Protein AF-A0A4Q4CTB1-F1 (afdb_monomer_lite)

pLDDT: mean 93.59, std 7.62, range [57.72, 98.44]

Foldseek 3Di:
DKDKDKDKFFPVCQLVVQQVLQCVQVVHRWDWWAADPVPGDRVDHAIDTPPCNQKHWEKEDEPRMIMIIIISDHDYDYDYDDDDDDPVVVVD

Secondary structure (DSSP, 8-state):
-PPEEEEEEEGGGHHHHHHHHHHHHHTS---EEEE-TTT--SSSSEEEETT-TT-EEEEEEETTEEEEEEESS-------------HHHH--

Radius of gyration: 15.17 Å; chains: 1; bounding box: 38×28×41 Å

Sequence (92 aa):
MDVVEIALVERDLVDAWATHLASETAGTAVSLGRHCPACGSTRHGRPLVTGRPDVHVSLARAGAQAVVAAARVPVGIDAEQSGAVDADALAA

Structure (mmCIF, N/CA/C/O backbone):
data_AF-A0A4Q4CTB1-F1
#
_entry.id   AF-A0A4Q4CTB1-F1
#
loop_
_atom_site.group_PDB
_atom_site.id
_atom_site.type_symbol
_atom_site.label_atom_id
_atom_site.label_alt_id
_atom_site.label_comp_id
_atom_site.label_asym_id
_atom_site.label_entity_id
_atom_site.label_seq_id
_atom_site.pdbx_PDB_ins_code
_atom_site.Cartn_x
_atom_site.Cartn_y
_atom_site.Cartn_z
_atom_site.occupancy
_atom_site.B_iso_or_equiv
_atom_site.auth_seq_id
_atom_site.auth_comp_id
_atom_site.auth_asym_id
_atom_site.auth_atom_id
_atom_site.pdbx_PDB_model_num
ATOM 1 N N . MET A 1 1 ? -21.472 -0.464 -1.548 1.00 57.72 1 MET A N 1
ATOM 2 C CA . MET A 1 1 ? -20.388 -0.555 -2.543 1.00 57.72 1 MET A CA 1
ATOM 3 C C . MET A 1 1 ? -19.134 -0.102 -1.844 1.00 57.72 1 MET A C 1
ATOM 5 O O . MET A 1 1 ? -19.139 1.008 -1.327 1.00 57.72 1 MET A O 1
ATOM 9 N N . ASP A 1 2 ? -18.121 -0.955 -1.780 1.00 80.75 2 ASP A N 1
ATOM 10 C CA . ASP A 1 2 ? -16.813 -0.551 -1.276 1.00 80.75 2 ASP A CA 1
ATOM 11 C C . ASP A 1 2 ? -16.099 0.257 -2.358 1.00 80.75 2 ASP A C 1
ATOM 13 O O . ASP A 1 2 ? -16.075 -0.136 -3.526 1.00 80.75 2 ASP A O 1
ATOM 17 N N . VAL A 1 3 ? -15.586 1.424 -1.978 1.00 87.31 3 VAL A N 1
ATOM 18 C CA . VAL A 1 3 ? -14.828 2.301 -2.872 1.00 87.31 3 VAL A CA 1
ATOM 19 C C . VAL A 1 3 ? -13.362 1.896 -2.790 1.00 87.31 3 VAL A C 1
ATOM 21 O O . VAL A 1 3 ? -12.828 1.696 -1.698 1.00 87.31 3 VAL A O 1
ATOM 24 N N . VAL A 1 4 ? -12.732 1.757 -3.954 1.00 93.31 4 VAL A N 1
ATOM 25 C CA . VAL A 1 4 ? -11.282 1.607 -4.072 1.00 93.31 4 VAL A CA 1
ATOM 26 C C . VAL A 1 4 ? -10.734 2.940 -4.549 1.00 93.31 4 VAL A C 1
ATOM 28 O O . VAL A 1 4 ? -11.062 3.389 -5.648 1.00 93.31 4 VAL A O 1
ATOM 31 N N . GLU A 1 5 ? -9.910 3.570 -3.724 1.00 94.62 5 GLU A N 1
ATOM 32 C CA . GLU A 1 5 ? -9.218 4.803 -4.081 1.00 94.62 5 GLU A CA 1
ATOM 33 C C . GLU A 1 5 ? -7.862 4.458 -4.684 1.00 94.62 5 GLU A C 1
ATOM 35 O O . GLU A 1 5 ? -7.128 3.639 -4.129 1.00 94.62 5 GLU A O 1
ATOM 40 N N . ILE A 1 6 ? -7.541 5.060 -5.832 1.00 96.88 6 ILE A N 1
ATOM 41 C CA . ILE A 1 6 ? -6.298 4.813 -6.568 1.00 96.88 6 ILE A CA 1
ATOM 42 C C . ILE A 1 6 ? -5.651 6.150 -6.919 1.00 96.88 6 ILE A C 1
ATOM 44 O O . ILE A 1 6 ? -6.315 7.037 -7.456 1.00 96.88 6 ILE A O 1
ATOM 48 N N . ALA A 1 7 ? -4.348 6.273 -6.668 1.00 97.75 7 ALA A N 1
ATOM 49 C CA . ALA A 1 7 ? -3.552 7.434 -7.055 1.00 97.75 7 ALA A CA 1
ATOM 50 C C . ALA A 1 7 ? -2.277 7.014 -7.797 1.00 97.75 7 ALA A C 1
ATOM 52 O O . ALA A 1 7 ? -1.567 6.106 -7.361 1.00 97.75 7 ALA A O 1
ATOM 53 N N . LEU A 1 8 ? -1.977 7.711 -8.896 1.00 97.88 8 LEU A N 1
ATOM 54 C CA . LEU A 1 8 ? -0.681 7.682 -9.578 1.00 97.88 8 LEU A CA 1
ATOM 55 C C . LEU A 1 8 ? 0.169 8.840 -9.048 1.00 97.88 8 LEU A C 1
ATOM 57 O O . LEU A 1 8 ? -0.274 9.987 -9.064 1.00 97.88 8 LEU A O 1
ATOM 61 N N . VAL A 1 9 ? 1.373 8.536 -8.575 1.00 98.12 9 VAL A N 1
ATOM 62 C CA . VAL A 1 9 ? 2.228 9.473 -7.836 1.00 98.12 9 VAL A CA 1
ATOM 63 C C . VAL A 1 9 ? 3.688 9.343 -8.262 1.00 98.12 9 VAL A C 1
ATOM 65 O O . VAL A 1 9 ? 4.085 8.350 -8.877 1.00 98.12 9 VAL A O 1
ATOM 68 N N . GLU A 1 10 ? 4.509 10.331 -7.914 1.00 98.25 10 GLU A N 1
ATOM 69 C CA . GLU A 1 10 ? 5.966 10.195 -7.990 1.00 98.25 10 GLU A CA 1
ATOM 70 C C . GLU A 1 10 ? 6.449 9.126 -6.997 1.00 98.25 10 GLU A C 1
ATOM 72 O O . GLU A 1 10 ? 5.903 8.969 -5.898 1.00 98.25 10 GLU A O 1
ATOM 77 N N . ARG A 1 11 ? 7.447 8.327 -7.400 1.00 97.31 11 ARG A N 1
ATOM 78 C CA . ARG A 1 11 ? 7.888 7.145 -6.638 1.00 97.31 11 ARG A CA 1
ATOM 79 C C . ARG A 1 11 ? 8.363 7.492 -5.225 1.00 97.31 11 ARG A C 1
ATOM 81 O O . ARG A 1 11 ? 8.172 6.688 -4.315 1.00 97.31 11 ARG A O 1
ATOM 88 N N . ASP A 1 12 ? 9.012 8.631 -5.046 1.00 97.75 12 ASP A N 1
ATOM 89 C CA . ASP A 1 12 ? 9.523 9.113 -3.759 1.00 97.75 12 ASP A CA 1
ATOM 90 C C . ASP A 1 12 ? 8.404 9.506 -2.780 1.00 97.75 12 ASP A C 1
ATOM 92 O O . ASP A 1 12 ? 8.580 9.392 -1.567 1.00 97.75 12 ASP A O 1
ATOM 96 N N . LEU A 1 13 ? 7.223 9.859 -3.290 1.00 97.94 13 LEU A N 1
ATOM 97 C CA . LEU A 1 13 ? 6.046 10.202 -2.491 1.00 97.94 13 LEU A CA 1
ATOM 98 C C . LEU A 1 13 ? 5.157 8.994 -2.141 1.00 97.94 13 LEU A C 1
ATOM 100 O O . LEU A 1 13 ? 4.140 9.159 -1.463 1.00 97.94 13 LEU A O 1
ATOM 104 N N . VAL A 1 14 ? 5.516 7.776 -2.567 1.00 97.12 14 VAL A N 1
ATOM 105 C CA . VAL A 1 14 ? 4.654 6.584 -2.450 1.00 97.12 14 VAL A CA 1
ATOM 106 C C . VAL A 1 14 ? 4.220 6.273 -1.014 1.00 97.12 14 VAL A C 1
ATOM 108 O O . VAL A 1 14 ? 3.053 5.971 -0.782 1.00 97.12 14 VAL A O 1
ATOM 111 N N . ASP A 1 15 ? 5.123 6.365 -0.035 1.00 96.25 15 ASP A N 1
ATOM 112 C CA . ASP A 1 15 ? 4.800 6.032 1.359 1.00 96.25 15 ASP A CA 1
ATOM 113 C C . ASP A 1 15 ? 3.943 7.135 2.023 1.00 96.25 15 ASP A C 1
ATOM 115 O O . ASP A 1 15 ? 3.074 6.841 2.851 1.00 96.25 15 ASP A O 1
ATOM 119 N N . ALA A 1 16 ? 4.124 8.399 1.616 1.00 97.62 16 ALA A N 1
ATOM 120 C CA . ALA A 1 16 ? 3.301 9.518 2.075 1.00 97.62 16 ALA A CA 1
ATOM 121 C C . ALA A 1 16 ? 1.865 9.406 1.538 1.00 97.62 16 ALA A C 1
ATOM 123 O O . ALA A 1 16 ? 0.907 9.486 2.307 1.00 97.62 16 ALA A O 1
ATOM 124 N N . TRP A 1 17 ? 1.710 9.122 0.242 1.00 98.25 17 TRP A N 1
ATOM 125 C CA . TRP A 1 17 ? 0.398 8.905 -0.373 1.00 98.25 17 TRP A CA 1
ATOM 126 C C . TRP A 1 17 ? -0.301 7.645 0.128 1.00 98.25 17 TRP A C 1
ATOM 128 O O . TRP A 1 17 ? -1.514 7.660 0.326 1.00 98.25 17 TRP A O 1
ATOM 138 N N . ALA A 1 18 ? 0.449 6.578 0.408 1.00 97.94 18 ALA A N 1
ATOM 139 C CA . ALA A 1 18 ? -0.087 5.393 1.068 1.00 97.94 18 ALA A CA 1
ATOM 140 C C . ALA A 1 18 ? -0.701 5.733 2.431 1.00 97.94 18 ALA A C 1
ATOM 142 O O . ALA A 1 18 ? -1.794 5.270 2.747 1.00 97.94 18 ALA A O 1
ATOM 143 N N . THR A 1 19 ? -0.021 6.563 3.224 1.00 98.31 19 THR A N 1
ATOM 144 C CA . THR A 1 19 ? -0.523 7.003 4.534 1.00 98.31 19 THR A CA 1
ATOM 145 C C . THR A 1 19 ? -1.754 7.899 4.388 1.00 98.31 19 THR A C 1
ATOM 147 O O . THR A 1 19 ? -2.713 7.752 5.149 1.00 98.31 19 THR A O 1
ATOM 150 N N . HIS A 1 20 ? -1.754 8.795 3.396 1.00 98.31 20 HIS A N 1
ATOM 151 C CA . HIS A 1 20 ? -2.882 9.679 3.105 1.00 98.31 20 HIS A CA 1
ATOM 152 C C . HIS A 1 20 ? -4.140 8.895 2.710 1.00 98.31 20 HIS A C 1
ATOM 154 O O . HIS A 1 20 ? -5.139 8.984 3.421 1.00 98.31 20 HIS A O 1
ATOM 160 N N . LEU A 1 21 ? -4.079 8.054 1.670 1.00 98.19 21 LEU A N 1
ATOM 161 C CA . LEU A 1 21 ? -5.241 7.273 1.222 1.00 98.19 21 LEU A CA 1
ATOM 162 C C . LEU A 1 21 ? -5.726 6.290 2.294 1.00 98.19 21 LEU A C 1
ATOM 164 O O . LEU A 1 21 ? -6.929 6.101 2.471 1.00 98.19 21 LEU A O 1
ATOM 168 N N . ALA A 1 22 ? -4.808 5.693 3.062 1.00 98.12 22 ALA A N 1
ATOM 169 C CA . ALA A 1 22 ? -5.190 4.855 4.193 1.00 98.12 22 ALA A CA 1
ATOM 170 C C . ALA A 1 22 ? -5.954 5.647 5.263 1.00 98.12 22 ALA A C 1
ATOM 172 O O . ALA A 1 22 ? -6.908 5.118 5.827 1.00 98.12 22 ALA A O 1
ATOM 173 N N . SER A 1 23 ? -5.559 6.897 5.531 1.00 98.25 23 SER A N 1
ATOM 174 C CA . SER A 1 23 ? -6.230 7.759 6.512 1.00 98.25 23 SER A CA 1
ATOM 175 C C . SER A 1 23 ? -7.620 8.190 6.042 1.00 98.25 23 SER A C 1
ATOM 177 O O . SER A 1 23 ? -8.573 8.122 6.820 1.00 98.25 23 SER A O 1
ATOM 179 N N . GLU A 1 24 ? -7.757 8.549 4.763 1.00 97.88 24 GLU A N 1
ATOM 180 C CA . GLU A 1 24 ? -9.049 8.873 4.139 1.00 97.88 24 GLU A CA 1
ATOM 181 C C . GLU A 1 24 ? -9.991 7.663 4.175 1.00 97.88 24 GLU A C 1
ATOM 183 O O . GLU A 1 24 ? -11.082 7.728 4.745 1.00 97.88 24 GLU A O 1
ATOM 188 N N . THR A 1 25 ? -9.523 6.500 3.707 1.00 97.62 25 THR A N 1
ATOM 189 C CA . THR A 1 25 ? -10.294 5.245 3.740 1.00 97.62 25 THR A CA 1
ATOM 190 C C . THR A 1 25 ? -10.688 4.865 5.175 1.00 97.62 25 THR A C 1
ATOM 192 O O . THR A 1 25 ? -11.805 4.396 5.439 1.00 97.62 25 THR A O 1
ATOM 195 N N . ALA A 1 26 ? -9.781 5.078 6.133 1.00 96.56 26 ALA A N 1
ATOM 196 C CA . ALA A 1 26 ? -10.011 4.833 7.548 1.00 96.56 26 ALA A CA 1
ATOM 197 C C . ALA A 1 26 ? -11.008 5.821 8.178 1.00 96.56 26 ALA A C 1
ATOM 199 O O . ALA A 1 26 ? -11.666 5.443 9.154 1.00 96.56 26 ALA A O 1
ATOM 200 N N . GLY A 1 27 ? -11.134 7.037 7.645 1.00 96.81 27 GLY A N 1
ATOM 201 C CA . GLY A 1 27 ? -11.854 8.156 8.259 1.00 96.81 27 GLY A CA 1
ATOM 202 C C . GLY A 1 27 ? -11.134 8.753 9.477 1.00 96.81 27 GLY A C 1
ATOM 203 O O . GLY A 1 27 ? -11.766 9.380 10.322 1.00 96.81 27 GLY A O 1
ATOM 204 N N . THR A 1 28 ? -9.833 8.493 9.627 1.00 98.12 28 THR A N 1
ATOM 205 C CA . THR A 1 28 ? -8.992 8.983 10.731 1.00 98.12 28 THR A CA 1
ATOM 206 C C . THR A 1 28 ? -7.525 8.884 10.337 1.00 98.12 28 THR A C 1
ATOM 208 O O . THR A 1 28 ? -7.163 8.027 9.537 1.00 98.12 28 THR A O 1
ATOM 211 N N . ALA A 1 29 ? -6.660 9.694 10.948 1.00 98.19 29 ALA A N 1
ATOM 212 C CA . ALA A 1 29 ? -5.218 9.537 10.795 1.00 98.19 29 ALA A CA 1
ATOM 213 C C . ALA A 1 29 ? -4.771 8.134 11.240 1.00 98.19 29 ALA A C 1
ATOM 215 O O . ALA A 1 29 ? -5.157 7.661 12.315 1.00 98.19 29 ALA A O 1
ATOM 216 N N . VAL A 1 30 ? -3.954 7.483 10.413 1.00 98.06 30 VAL A N 1
ATOM 217 C CA . VAL A 1 30 ? -3.390 6.153 10.675 1.00 98.06 30 VAL A CA 1
ATOM 218 C C . VAL A 1 30 ? -1.893 6.127 10.389 1.00 98.06 30 VAL A C 1
ATOM 220 O O . VAL A 1 30 ? -1.366 6.956 9.651 1.00 98.06 30 VAL A O 1
ATOM 223 N N . SER A 1 31 ? -1.215 5.126 10.945 1.00 97.81 31 SER A N 1
ATOM 224 C CA . SER A 1 31 ? 0.185 4.830 10.637 1.00 97.81 31 SER A CA 1
ATOM 225 C C . SER A 1 31 ? 0.288 3.536 9.843 1.00 97.81 31 SER A C 1
ATOM 227 O O . SER A 1 31 ? -0.464 2.587 10.084 1.00 97.81 31 SER A O 1
ATOM 229 N N . LEU A 1 32 ? 1.271 3.473 8.947 1.00 97.12 32 LEU A N 1
ATOM 230 C CA . LEU A 1 32 ? 1.594 2.265 8.200 1.00 97.12 32 LEU A CA 1
ATOM 231 C C . LEU A 1 32 ? 2.750 1.501 8.845 1.00 97.12 32 LEU A C 1
ATOM 233 O O . LEU A 1 32 ? 3.749 2.079 9.270 1.00 97.12 32 LEU A O 1
ATOM 237 N N . GLY A 1 33 ? 2.616 0.181 8.873 1.00 95.50 33 GLY A N 1
ATOM 238 C CA . GLY A 1 33 ? 3.689 -0.764 9.147 1.00 95.50 33 GLY A CA 1
ATOM 239 C C . GLY A 1 33 ? 3.967 -1.647 7.932 1.00 95.50 33 GLY A C 1
ATOM 240 O O . GLY A 1 33 ? 3.275 -1.584 6.913 1.00 95.50 33 GLY A O 1
ATOM 241 N N . ARG A 1 34 ? 4.978 -2.508 8.045 1.00 95.06 34 ARG A N 1
ATOM 242 C CA . ARG A 1 34 ? 5.249 -3.577 7.078 1.00 95.06 34 ARG A CA 1
ATOM 243 C C . ARG A 1 34 ? 5.564 -4.863 7.822 1.00 95.06 34 ARG A C 1
ATOM 245 O O . ARG A 1 34 ? 6.094 -4.831 8.931 1.00 95.06 34 ARG A O 1
ATOM 252 N N . HIS A 1 35 ? 5.245 -5.986 7.197 1.00 92.75 35 HIS A N 1
ATOM 253 C CA . HIS A 1 35 ? 5.680 -7.294 7.657 1.00 92.75 35 HIS A CA 1
ATOM 254 C C . HIS A 1 35 ? 5.918 -8.206 6.456 1.00 92.75 35 HIS A C 1
ATOM 256 O O . HIS A 1 35 ? 5.053 -8.353 5.585 1.00 92.75 35 HIS A O 1
ATOM 262 N N . CYS A 1 36 ? 7.093 -8.826 6.407 1.00 94.06 36 CYS A N 1
ATOM 263 C CA . CYS A 1 36 ? 7.389 -9.868 5.442 1.00 94.06 36 CYS A CA 1
ATOM 264 C C . CYS A 1 36 ? 7.125 -11.248 6.061 1.00 94.06 36 CYS A C 1
ATOM 266 O O . CYS A 1 36 ? 7.878 -11.647 6.949 1.00 94.06 36 CYS A O 1
ATOM 268 N N . PRO A 1 37 ? 6.144 -12.020 5.560 1.00 90.69 37 PRO A N 1
ATOM 269 C CA . PRO A 1 37 ? 5.859 -13.350 6.100 1.00 90.69 37 PRO A CA 1
ATOM 270 C C . PRO A 1 37 ? 6.976 -14.369 5.817 1.00 90.69 37 PRO A C 1
ATOM 272 O O . PRO A 1 37 ? 7.014 -15.413 6.453 1.00 90.69 37 PRO A O 1
ATOM 275 N N . ALA A 1 38 ? 7.889 -14.079 4.881 1.00 94.88 38 ALA A N 1
ATOM 276 C CA . ALA A 1 38 ? 8.988 -14.977 4.528 1.00 94.88 38 ALA A CA 1
ATOM 277 C C . ALA A 1 38 ? 10.199 -14.857 5.469 1.00 94.88 38 ALA A C 1
ATOM 279 O O . ALA A 1 38 ? 10.831 -15.860 5.778 1.00 94.88 38 ALA A O 1
ATOM 280 N N . CYS A 1 39 ? 10.540 -13.644 5.922 1.00 96.88 39 CYS A N 1
ATOM 281 C CA . CYS A 1 39 ? 11.744 -13.402 6.733 1.00 96.88 39 CYS A CA 1
ATOM 282 C C . CYS A 1 39 ? 11.481 -12.673 8.061 1.00 96.88 39 CYS A C 1
ATOM 284 O O . CYS A 1 39 ? 12.420 -12.398 8.803 1.00 96.88 39 CYS A O 1
ATOM 286 N N . GLY A 1 40 ? 10.233 -12.299 8.353 1.00 94.62 40 GLY A N 1
ATOM 287 C CA . GLY A 1 40 ? 9.844 -11.584 9.572 1.00 94.62 40 GLY A CA 1
ATOM 288 C C . GLY A 1 40 ? 10.187 -10.090 9.598 1.00 94.62 40 GLY A C 1
ATOM 289 O O . GLY A 1 40 ? 9.844 -9.405 10.559 1.00 94.62 40 GLY A O 1
ATOM 290 N N . SER A 1 41 ? 10.834 -9.558 8.557 1.00 95.25 41 SER A N 1
ATOM 291 C CA . SER A 1 41 ? 11.250 -8.153 8.495 1.00 95.25 41 SER A CA 1
ATOM 292 C C . SER A 1 41 ? 10.073 -7.187 8.601 1.00 95.25 41 SER A C 1
ATOM 294 O O . SER A 1 41 ? 9.035 -7.383 7.970 1.00 95.25 41 SER A O 1
ATOM 296 N N . THR A 1 42 ? 10.278 -6.093 9.332 1.00 94.38 42 THR A N 1
ATOM 297 C CA . THR A 1 42 ? 9.355 -4.952 9.406 1.00 94.38 42 THR A CA 1
ATOM 298 C C . THR A 1 42 ? 9.739 -3.811 8.461 1.00 94.38 42 THR A C 1
ATOM 300 O O . THR A 1 42 ? 9.077 -2.777 8.425 1.00 94.38 42 THR A O 1
ATOM 303 N N . ARG A 1 43 ? 10.809 -3.985 7.671 1.00 91.50 43 ARG A N 1
ATOM 304 C CA . ARG A 1 43 ? 11.287 -2.986 6.699 1.00 91.50 43 ARG A CA 1
ATOM 305 C C . ARG A 1 43 ? 10.685 -3.158 5.307 1.00 91.50 43 ARG A C 1
ATOM 307 O O . ARG A 1 43 ? 10.671 -2.209 4.531 1.00 91.50 43 ARG A O 1
ATOM 314 N N . HIS A 1 44 ? 10.227 -4.360 4.971 1.00 91.75 44 HIS A N 1
ATOM 315 C CA . HIS A 1 44 ? 9.634 -4.680 3.673 1.00 91.75 44 HIS A CA 1
ATOM 316 C C . HIS A 1 44 ? 8.470 -5.660 3.832 1.00 91.75 44 HIS A C 1
ATOM 318 O O . HIS A 1 44 ? 8.140 -6.091 4.934 1.00 91.75 44 HIS A O 1
ATOM 324 N N . GLY A 1 45 ? 7.846 -6.002 2.710 1.00 91.06 45 GLY A N 1
ATOM 325 C CA . GLY A 1 45 ? 6.603 -6.757 2.676 1.00 91.06 45 GLY A CA 1
ATOM 326 C C . GLY A 1 45 ? 5.403 -5.845 2.455 1.00 91.06 45 GLY A C 1
ATOM 327 O O . GLY A 1 45 ? 5.542 -4.641 2.190 1.00 91.06 45 GLY A O 1
ATOM 328 N N . ARG A 1 46 ? 4.220 -6.451 2.533 1.00 91.06 46 ARG A N 1
ATOM 329 C CA . ARG A 1 46 ? 2.954 -5.762 2.297 1.00 91.06 46 ARG A CA 1
ATOM 330 C C . ARG A 1 46 ? 2.767 -4.648 3.341 1.00 91.06 46 ARG A C 1
ATOM 332 O O . ARG A 1 46 ? 3.029 -4.901 4.520 1.00 91.06 46 ARG A O 1
ATOM 339 N N . PRO A 1 47 ? 2.341 -3.438 2.937 1.00 95.31 47 PRO A N 1
ATOM 340 C CA . PRO A 1 47 ? 1.900 -2.421 3.883 1.00 95.31 47 PRO A CA 1
ATOM 341 C C . PRO A 1 47 ? 0.729 -2.919 4.732 1.00 95.31 47 PRO A C 1
ATOM 343 O O . PRO A 1 47 ? -0.163 -3.606 4.236 1.00 95.31 47 PRO A O 1
ATOM 346 N N . LEU A 1 48 ? 0.728 -2.552 6.006 1.00 95.12 48 LEU A N 1
ATOM 347 C CA . LEU A 1 48 ? -0.335 -2.852 6.960 1.00 95.12 48 LEU A CA 1
ATOM 348 C C . LEU A 1 48 ? -0.762 -1.554 7.641 1.00 95.12 48 LEU A C 1
ATOM 350 O O . LEU A 1 48 ? 0.097 -0.737 7.972 1.00 95.12 48 LEU A O 1
ATOM 354 N N . VAL A 1 49 ? -2.060 -1.370 7.880 1.00 97.12 49 VAL A N 1
ATOM 355 C CA . VAL A 1 49 ? -2.574 -0.195 8.597 1.00 97.12 49 VAL A CA 1
ATOM 356 C C . VAL A 1 49 ? -2.695 -0.517 10.084 1.00 97.12 49 VAL A C 1
ATOM 358 O O . VAL A 1 49 ? -3.454 -1.400 10.492 1.00 97.12 49 VAL A O 1
ATOM 361 N N . THR A 1 50 ? -1.927 0.183 10.917 1.00 95.38 50 THR A N 1
ATOM 362 C CA . THR A 1 50 ? -1.871 -0.079 12.361 1.00 95.38 50 THR A CA 1
ATOM 363 C C . THR A 1 50 ? -3.233 0.160 13.008 1.00 95.38 50 THR A C 1
ATOM 365 O O . THR A 1 50 ? -3.812 1.236 12.883 1.00 95.38 50 THR A O 1
ATOM 368 N N . GLY A 1 51 ? -3.747 -0.850 13.714 1.00 94.94 51 GLY A N 1
ATOM 369 C CA . GLY A 1 51 ? -5.032 -0.774 14.416 1.00 94.94 51 GLY A CA 1
ATOM 370 C C . GLY A 1 51 ? -6.270 -0.805 13.512 1.00 94.94 51 GLY A C 1
ATOM 371 O O . GLY A 1 51 ? -7.378 -0.704 14.030 1.00 94.94 51 GLY A O 1
ATOM 372 N N . ARG A 1 52 ? -6.108 -0.960 12.189 1.00 96.81 52 ARG A N 1
ATOM 373 C CA . ARG A 1 52 ? -7.200 -0.964 11.201 1.00 96.81 52 ARG A CA 1
ATOM 374 C C . ARG A 1 52 ? -7.078 -2.147 10.235 1.00 96.81 52 ARG A C 1
ATOM 376 O O . ARG A 1 52 ? -6.749 -1.955 9.068 1.00 96.81 52 ARG A O 1
ATOM 383 N N . PRO A 1 53 ? -7.331 -3.385 10.704 1.00 94.75 53 PRO A N 1
ATOM 384 C CA . PRO A 1 53 ? -7.251 -4.580 9.859 1.00 94.75 53 PRO A CA 1
ATOM 385 C C . PRO A 1 53 ? -8.313 -4.611 8.748 1.00 94.75 53 PRO A C 1
ATOM 387 O O . PRO A 1 53 ? -8.200 -5.418 7.832 1.00 94.75 53 PRO A O 1
ATOM 390 N N . ASP A 1 54 ? -9.328 -3.748 8.8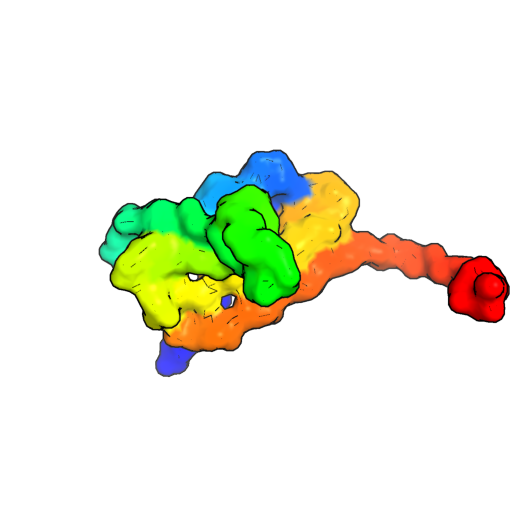38 1.00 96.38 54 ASP A N 1
ATOM 391 C CA . ASP A 1 54 ? -10.361 -3.529 7.828 1.00 96.38 54 ASP A CA 1
ATOM 392 C C . ASP A 1 54 ? -9.902 -2.631 6.668 1.00 96.38 54 ASP A C 1
ATOM 394 O O . ASP A 1 54 ? -10.620 -2.523 5.682 1.00 96.38 54 ASP A O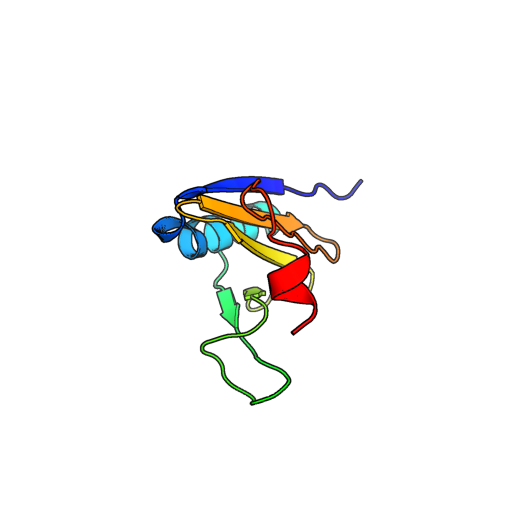 1
ATOM 398 N N . VAL A 1 55 ? -8.742 -1.970 6.768 1.00 97.75 55 VAL A N 1
ATOM 399 C CA . VAL A 1 55 ? -8.199 -1.105 5.712 1.00 97.75 55 VAL A CA 1
ATOM 400 C C . VAL A 1 55 ? -7.017 -1.795 5.043 1.00 97.75 55 VAL A C 1
ATOM 402 O O . VAL A 1 55 ? -6.021 -2.149 5.677 1.00 97.75 55 VAL A O 1
ATOM 405 N N . HIS A 1 56 ? -7.117 -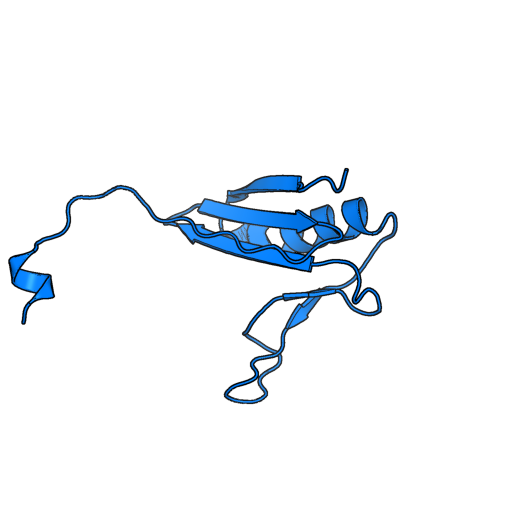1.961 3.730 1.00 97.44 56 HIS A N 1
ATOM 406 C CA . HIS A 1 56 ? -6.117 -2.620 2.906 1.00 97.44 56 HIS A CA 1
ATOM 407 C C . HIS A 1 56 ? -5.418 -1.597 2.019 1.00 97.44 56 HIS A C 1
ATOM 409 O O . HIS A 1 56 ? -6.075 -0.764 1.404 1.00 97.44 56 HIS A O 1
ATOM 415 N N . VAL A 1 57 ? -4.090 -1.692 1.932 1.00 97.75 57 VAL A N 1
ATOM 416 C CA . VAL A 1 57 ? -3.255 -0.831 1.087 1.00 97.75 57 VAL A CA 1
ATOM 417 C C . VAL A 1 57 ? -2.388 -1.700 0.185 1.00 97.75 57 VAL A C 1
ATOM 419 O O . VAL A 1 57 ? -1.764 -2.662 0.646 1.00 97.75 57 VAL A O 1
ATOM 422 N N . SER A 1 58 ? -2.317 -1.344 -1.093 1.00 97.56 58 SER A N 1
ATOM 423 C CA . SER A 1 58 ? -1.431 -1.972 -2.070 1.00 97.56 58 SER A CA 1
ATOM 424 C C . SER A 1 58 ? -0.637 -0.915 -2.829 1.00 97.56 58 SER A C 1
ATOM 426 O O . SER A 1 58 ? -1.125 0.193 -3.041 1.00 97.56 58 SER A O 1
ATOM 428 N N . LEU A 1 59 ? 0.600 -1.244 -3.201 1.00 97.00 59 LEU A N 1
ATOM 429 C CA . LEU A 1 59 ? 1.528 -0.332 -3.868 1.00 97.00 59 LEU A CA 1
ATOM 430 C C . LEU A 1 59 ? 2.182 -1.052 -5.044 1.00 97.00 59 LEU A C 1
ATOM 432 O O . LEU A 1 59 ? 2.667 -2.169 -4.866 1.00 97.00 59 LEU A O 1
ATOM 436 N N . ALA A 1 60 ? 2.297 -0.366 -6.174 1.00 97.19 60 ALA A N 1
ATOM 437 C CA . ALA A 1 60 ? 3.106 -0.775 -7.319 1.00 97.19 60 ALA A CA 1
ATOM 438 C C . ALA A 1 60 ? 4.065 0.354 -7.715 1.00 97.19 60 ALA A C 1
ATOM 440 O O . ALA A 1 60 ? 3.806 1.523 -7.423 1.00 97.19 60 ALA A O 1
ATOM 441 N N . ARG A 1 61 ? 5.202 0.032 -8.336 1.00 96.00 61 ARG A N 1
ATOM 442 C CA . ARG A 1 61 ? 6.244 1.013 -8.688 1.00 96.00 61 ARG A CA 1
ATOM 443 C C . ARG A 1 61 ? 6.763 0.737 -10.095 1.00 96.00 61 ARG A C 1
ATOM 445 O O . ARG A 1 61 ? 7.411 -0.279 -10.299 1.00 96.00 61 ARG A O 1
ATOM 452 N N . ALA A 1 62 ? 6.597 1.695 -11.003 1.00 96.06 62 ALA A N 1
ATOM 453 C CA . ALA A 1 62 ? 6.987 1.589 -12.408 1.00 96.06 62 ALA A CA 1
ATOM 454 C C . ALA A 1 62 ? 7.829 2.809 -12.806 1.00 96.06 62 ALA A C 1
ATOM 456 O O . ALA A 1 62 ? 7.336 3.935 -12.838 1.00 96.06 62 ALA A O 1
ATOM 457 N N . GLY A 1 63 ? 9.126 2.618 -13.069 1.00 94.62 63 GLY A N 1
ATOM 458 C CA . GLY A 1 63 ? 10.032 3.732 -13.390 1.00 94.62 63 GLY A CA 1
ATOM 459 C C . GLY A 1 63 ? 10.026 4.832 -12.322 1.00 94.62 63 GLY A C 1
ATOM 460 O O . GLY A 1 63 ? 10.083 4.536 -11.133 1.00 94.62 63 GLY A O 1
ATOM 461 N N . ALA A 1 64 ? 9.912 6.100 -12.713 1.00 96.69 64 ALA A N 1
ATOM 462 C CA . ALA A 1 64 ? 9.841 7.227 -11.772 1.00 96.69 64 ALA A CA 1
ATOM 463 C C . ALA A 1 64 ? 8.493 7.352 -11.029 1.00 96.69 64 ALA A C 1
ATOM 465 O O . ALA A 1 64 ? 8.351 8.205 -10.156 1.00 96.69 64 ALA A O 1
ATOM 466 N N . GLN A 1 65 ? 7.511 6.507 -11.348 1.00 97.81 65 GLN A N 1
ATOM 467 C CA . GLN A 1 65 ? 6.156 6.586 -10.813 1.00 97.81 65 GLN A CA 1
ATOM 468 C C . GLN A 1 65 ? 5.846 5.425 -9.862 1.00 97.81 65 GLN A C 1
ATOM 470 O O . GLN A 1 65 ? 6.509 4.379 -9.851 1.00 97.81 65 GLN A O 1
ATOM 475 N N . ALA A 1 66 ? 4.807 5.614 -9.060 1.00 97.88 66 ALA A N 1
ATOM 476 C CA . ALA A 1 66 ? 4.192 4.586 -8.242 1.00 97.88 66 ALA A CA 1
ATOM 477 C C . ALA A 1 66 ? 2.668 4.713 -8.281 1.00 97.88 66 ALA A C 1
ATOM 479 O O . ALA A 1 66 ? 2.127 5.790 -8.519 1.00 97.88 66 ALA A O 1
ATOM 480 N N . VAL A 1 67 ? 1.983 3.604 -8.029 1.00 98.19 67 VAL A N 1
ATOM 481 C CA . VAL A 1 67 ? 0.531 3.557 -7.878 1.00 98.19 67 VAL A CA 1
ATOM 482 C C . VAL A 1 67 ? 0.212 3.090 -6.468 1.00 98.19 67 VAL A C 1
ATOM 484 O O . VAL A 1 67 ? 0.804 2.125 -5.982 1.00 98.19 67 VAL A O 1
ATOM 487 N N . VAL A 1 68 ? -0.715 3.779 -5.815 1.00 98.44 68 VAL A N 1
ATOM 488 C CA . VAL A 1 68 ? -1.210 3.457 -4.476 1.00 98.44 68 VAL A CA 1
ATOM 489 C C . VAL A 1 68 ? -2.692 3.139 -4.583 1.00 98.44 68 VAL A C 1
ATOM 491 O O . VAL A 1 68 ? -3.425 3.899 -5.208 1.00 98.44 68 VAL A O 1
ATOM 494 N N . ALA A 1 69 ? -3.127 2.046 -3.961 1.00 98.31 69 ALA A N 1
ATOM 495 C CA . ALA A 1 69 ? -4.536 1.716 -3.802 1.00 98.31 69 ALA A CA 1
ATOM 496 C C . ALA A 1 69 ? -4.889 1.525 -2.323 1.00 98.31 69 ALA A C 1
ATOM 498 O O . ALA A 1 69 ? -4.129 0.870 -1.601 1.00 98.31 69 ALA A O 1
ATOM 499 N N . ALA A 1 70 ? -6.042 2.041 -1.893 1.00 98.19 70 ALA A N 1
ATOM 500 C CA . ALA A 1 70 ? -6.603 1.815 -0.562 1.00 98.19 70 ALA A CA 1
ATOM 501 C C . ALA A 1 70 ? -8.098 1.463 -0.636 1.00 98.19 70 ALA A C 1
ATOM 503 O O . ALA A 1 70 ? -8.826 1.992 -1.477 1.00 98.19 70 ALA A O 1
ATOM 504 N N . ALA A 1 71 ? -8.549 0.537 0.214 1.00 98.00 71 ALA A N 1
ATOM 505 C CA . ALA A 1 71 ? -9.952 0.123 0.282 1.00 98.00 71 ALA A CA 1
ATOM 506 C C . ALA A 1 71 ? -10.303 -0.540 1.623 1.00 98.00 71 ALA A C 1
ATOM 508 O O . ALA A 1 71 ? -9.424 -1.008 2.351 1.00 98.00 71 ALA A O 1
ATOM 509 N N . ARG A 1 72 ? -11.607 -0.654 1.916 1.00 97.38 72 ARG A N 1
ATOM 510 C CA . ARG A 1 72 ? -12.141 -1.459 3.038 1.00 97.38 72 ARG A CA 1
ATOM 511 C C . ARG A 1 72 ? -12.317 -2.949 2.719 1.00 97.38 72 ARG A C 1
ATOM 513 O O . ARG A 1 72 ? -12.888 -3.708 3.495 1.00 97.38 72 ARG A O 1
ATOM 520 N N . VAL A 1 73 ? -11.820 -3.359 1.557 1.00 96.12 73 VAL A N 1
ATOM 521 C CA . VAL A 1 73 ? -11.797 -4.737 1.063 1.00 96.12 73 VAL A CA 1
ATOM 522 C C . VAL A 1 73 ? -10.384 -5.076 0.588 1.00 96.12 73 VAL A C 1
ATOM 524 O O . VAL A 1 73 ? -9.635 -4.161 0.235 1.00 96.12 73 VAL A O 1
ATOM 527 N N . PRO A 1 74 ? -9.983 -6.360 0.561 1.00 95.75 74 PRO A N 1
ATOM 528 C CA . PRO A 1 74 ? -8.667 -6.745 0.065 1.00 95.75 74 PRO A CA 1
ATOM 529 C C . PRO A 1 74 ? -8.409 -6.215 -1.351 1.00 95.75 74 PRO A C 1
ATOM 531 O O . PRO A 1 74 ? -9.182 -6.481 -2.268 1.00 95.75 74 PRO A O 1
ATOM 534 N N . VAL A 1 75 ? -7.300 -5.494 -1.530 1.00 95.88 75 VAL A N 1
ATOM 535 C CA . VAL A 1 75 ? -6.894 -4.905 -2.813 1.00 95.88 75 VAL A CA 1
ATOM 536 C C . VAL A 1 75 ? -5.453 -5.280 -3.163 1.00 95.88 75 VAL A C 1
ATOM 538 O O . VAL A 1 75 ? -4.580 -5.374 -2.295 1.00 95.88 75 VAL A O 1
ATOM 541 N N . GLY A 1 76 ? -5.210 -5.497 -4.454 1.00 96.19 76 GLY A N 1
ATOM 542 C CA . GLY A 1 76 ? -3.891 -5.652 -5.055 1.00 96.19 76 GLY A CA 1
ATOM 543 C C . GLY A 1 76 ? -3.783 -4.723 -6.257 1.00 96.19 76 GLY A C 1
ATOM 544 O O . GLY A 1 76 ? -4.709 -4.682 -7.063 1.00 96.19 76 GLY A O 1
ATOM 545 N N . ILE A 1 77 ? -2.686 -3.977 -6.364 1.00 96.81 77 ILE A N 1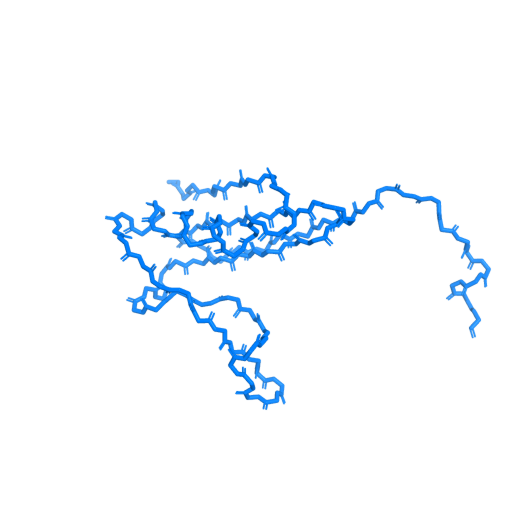
ATOM 546 C CA . ILE A 1 77 ? -2.380 -3.180 -7.550 1.00 96.81 77 ILE A CA 1
ATOM 547 C C . ILE A 1 77 ? -1.020 -3.588 -8.092 1.00 96.81 77 ILE A C 1
ATOM 549 O O . ILE A 1 77 ? -0.112 -3.899 -7.323 1.00 96.81 77 ILE A O 1
ATOM 553 N N . ASP A 1 78 ? -0.916 -3.587 -9.412 1.00 96.94 78 ASP A N 1
ATOM 554 C CA . ASP A 1 78 ? 0.299 -3.879 -10.151 1.00 96.94 78 ASP A CA 1
ATOM 555 C C . ASP A 1 78 ? 0.436 -2.862 -11.285 1.00 96.94 78 ASP A C 1
ATOM 557 O O . ASP A 1 78 ? -0.567 -2.410 -11.846 1.00 96.94 78 ASP A O 1
ATOM 561 N N . ALA A 1 79 ? 1.664 -2.438 -11.558 1.00 95.31 79 ALA A N 1
ATOM 562 C CA . ALA A 1 79 ? 1.954 -1.428 -12.561 1.00 95.31 79 ALA A CA 1
ATOM 563 C C . ALA A 1 79 ? 3.380 -1.612 -13.058 1.00 95.31 79 ALA A C 1
ATOM 565 O O . ALA A 1 79 ? 4.315 -1.648 -12.260 1.00 95.31 79 ALA A O 1
ATOM 566 N N . GLU A 1 80 ? 3.526 -1.626 -14.377 1.00 93.38 80 GLU A N 1
ATOM 567 C CA . GLU A 1 80 ? 4.799 -1.780 -15.067 1.00 93.38 80 GLU A CA 1
ATOM 568 C C . GLU A 1 80 ? 4.928 -0.726 -16.166 1.00 93.38 80 GLU A C 1
ATOM 570 O O . GLU A 1 80 ? 3.931 -0.234 -16.706 1.00 93.38 80 GLU A O 1
ATOM 575 N N . GLN A 1 81 ? 6.163 -0.355 -16.509 1.00 90.81 81 GLN A N 1
ATOM 576 C CA . GLN A 1 81 ? 6.384 0.502 -17.672 1.00 90.81 81 GLN A CA 1
ATOM 577 C C . GLN A 1 81 ? 6.144 -0.310 -18.945 1.00 90.81 81 GLN A C 1
ATOM 579 O O . GLN A 1 81 ? 6.680 -1.404 -19.102 1.00 90.81 81 GLN A O 1
ATOM 584 N N . SER A 1 82 ? 5.378 0.240 -19.886 1.00 88.38 82 SER A N 1
ATOM 585 C CA . SER A 1 82 ? 5.240 -0.366 -21.208 1.00 88.38 82 SER A CA 1
ATOM 586 C C . SER A 1 82 ? 6.580 -0.318 -21.946 1.00 88.38 82 SER A C 1
ATOM 588 O O . SER A 1 82 ? 7.143 0.763 -22.130 1.00 88.38 82 SER A O 1
ATOM 590 N N . GLY A 1 83 ? 7.062 -1.467 -22.410 1.00 85.12 83 GLY A N 1
ATOM 591 C CA . GLY A 1 83 ? 8.292 -1.586 -23.187 1.00 85.12 83 GLY A CA 1
ATOM 592 C C . GLY A 1 83 ? 8.307 -2.872 -24.006 1.00 85.12 83 GLY A C 1
ATOM 593 O O . GLY A 1 83 ? 7.542 -3.797 -23.736 1.00 85.12 83 GLY A O 1
ATOM 594 N N . ALA A 1 84 ? 9.160 -2.919 -25.029 1.00 84.12 84 ALA A N 1
ATOM 595 C CA . ALA A 1 84 ? 9.418 -4.160 -25.748 1.00 84.12 84 ALA A CA 1
ATOM 596 C C . ALA A 1 84 ? 10.270 -5.087 -24.873 1.00 84.12 84 A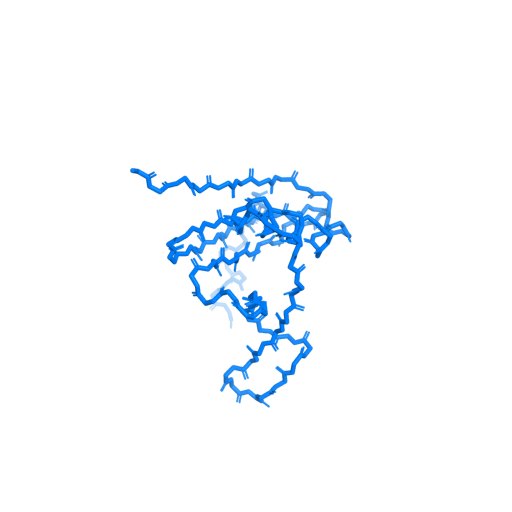LA A C 1
ATOM 598 O O . ALA A 1 84 ? 11.220 -4.638 -24.233 1.00 84.12 84 ALA A O 1
ATOM 599 N N . VAL A 1 85 ? 9.931 -6.372 -24.870 1.00 83.44 85 VAL A N 1
ATOM 600 C CA . VAL A 1 85 ? 10.752 -7.420 -24.261 1.00 83.44 85 VAL A CA 1
ATOM 601 C C . VAL A 1 85 ? 11.531 -8.136 -25.356 1.00 83.44 85 VAL A C 1
ATOM 603 O O . VAL A 1 85 ? 10.983 -8.419 -26.422 1.00 83.44 85 VAL A O 1
ATOM 606 N N . ASP A 1 86 ? 12.804 -8.422 -25.098 1.00 84.56 86 ASP A N 1
ATOM 607 C CA . ASP A 1 86 ? 13.572 -9.349 -25.924 1.00 84.56 86 ASP A CA 1
ATOM 608 C C . ASP A 1 86 ? 13.185 -10.776 -25.514 1.00 84.56 86 ASP A C 1
ATOM 610 O O . ASP A 1 86 ? 13.515 -11.237 -24.419 1.00 84.56 86 ASP A O 1
ATOM 614 N N . ALA A 1 87 ? 12.408 -11.443 -26.369 1.00 82.06 87 ALA A N 1
ATOM 615 C CA . ALA A 1 87 ? 11.900 -12.782 -26.099 1.00 82.06 87 ALA A CA 1
ATOM 616 C C . ALA A 1 87 ? 13.025 -13.824 -26.024 1.00 82.06 87 ALA A C 1
ATOM 618 O O . ALA A 1 87 ? 12.918 -14.767 -25.239 1.00 82.06 87 ALA A O 1
ATOM 619 N N . ASP A 1 88 ? 14.108 -13.63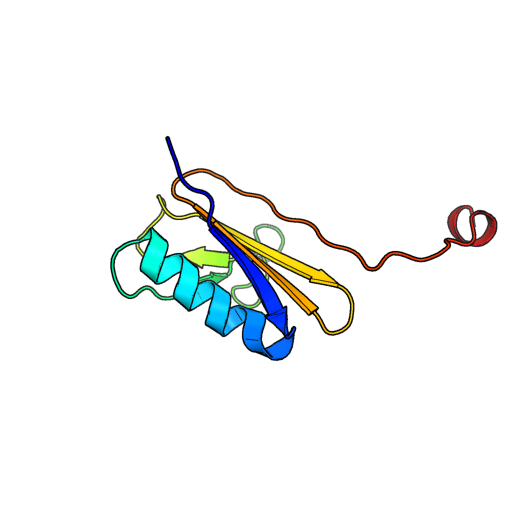0 -26.781 1.00 85.75 88 ASP A N 1
ATOM 620 C CA . ASP A 1 88 ? 15.238 -14.558 -26.802 1.00 85.75 88 ASP A CA 1
ATOM 621 C C . ASP A 1 88 ? 16.061 -14.434 -25.511 1.00 85.75 88 ASP A C 1
ATOM 623 O O . ASP A 1 88 ? 16.515 -15.438 -24.962 1.00 85.75 88 ASP A O 1
ATOM 627 N N . ALA A 1 89 ? 16.168 -13.222 -24.954 1.00 75.94 89 ALA A N 1
ATOM 628 C CA . ALA A 1 89 ? 16.790 -12.991 -23.648 1.00 75.94 89 ALA A CA 1
ATOM 629 C C . ALA A 1 89 ? 15.977 -13.563 -22.470 1.00 75.94 89 ALA A C 1
ATOM 631 O O . ALA A 1 89 ? 16.545 -13.837 -21.415 1.00 75.94 89 ALA A O 1
ATOM 632 N N . LEU A 1 90 ? 14.661 -13.744 -22.627 1.00 73.69 90 LEU A N 1
ATOM 633 C CA . LEU A 1 90 ? 13.794 -14.314 -21.587 1.00 73.69 90 LEU A CA 1
ATOM 634 C C . LEU A 1 90 ? 13.890 -15.847 -21.490 1.00 73.69 90 LEU A C 1
ATOM 636 O O . LEU A 1 90 ? 13.473 -16.418 -20.482 1.00 73.69 90 LEU A O 1
ATOM 640 N N . ALA A 1 91 ? 14.372 -16.506 -22.548 1.00 71.94 91 ALA A N 1
ATOM 641 C CA . ALA A 1 91 ? 14.408 -17.963 -22.677 1.00 71.94 91 ALA A CA 1
ATOM 642 C C . ALA A 1 91 ? 15.771 -18.598 -22.322 1.00 71.94 91 ALA A C 1
ATOM 644 O O . ALA A 1 91 ? 15.883 -19.826 -22.365 1.00 71.94 91 ALA A O 1
ATOM 645 N N . ALA A 1 92 ? 16.784 -17.784 -22.004 1.00 58.75 92 ALA A N 1
ATOM 646 C CA . ALA A 1 92 ? 18.142 -18.201 -21.631 1.00 58.75 92 ALA A CA 1
ATOM 647 C C . ALA A 1 92 ? 18.315 -18.350 -20.110 1.00 58.75 92 ALA A C 1
ATOM 649 O O . ALA A 1 92 ? 19.062 -19.271 -19.704 1.00 58.75 92 ALA A O 1
#